Protein AF-A0A916NBC9-F1 (afdb_monomer)

pLDDT: mean 79.25, std 15.75, range [34.16, 98.25]

Radius of gyration: 15.05 Å; Cα contacts (8 Å, |Δi|>4): 132; chains: 1; bounding box: 38×33×36 Å

Mean predicted aligned error: 9.33 Å

Secondary structure (DSSP, 8-state):
-----TT----TTTS----GGGEEEEEEEEE-TTS-EEEEEEEEETTTS-SSGGGTS----S--GGGEEEEEEETTTTEEEEEEEPPP-

Nearest PDB structures (foldseek):
  6z69-assembly1_A  TM=6.527E-01  e=2.362E+00  Pseudonocardia thermophila
  1ryy-assembly2_F  TM=4.423E-01  e=1.421E+00  Acetobacter pasteurianus
  4pf1-assembly1_C  TM=4.124E-01  e=2.362E+00  Thaumarchaeota archaeon SCGC AB-539-E09
  1mpx-assembly1_D  TM=3.383E-01  e=2.644E+00  Xanthomonas citri
  2hdw-assembly1_A  TM=4.584E-01  e=7.727E+00  Pseudomonas aeruginosa

Sequence (89 aa):
MVNLPRNQVVNFSEIPTMQLDSYDRQYVAVINQQKEREVWVNCECRGKYDTDSYKYRLVDADDGGDCYFRVKVNLDKHKYHSLSVNGEA

Organism: NCBI:txid2822344

Solvent-accessible surface area (backbone atoms only — not comparable to full-atom values): 5676 Å² total; per-residue (Å²): 132,87,84,74,67,99,80,69,85,74,61,72,88,74,50,86,76,80,67,67,87,58,36,43,74,37,78,47,79,45,70,47,96,87,72,42,47,32,34,40,39,40,38,33,40,56,82,74,85,58,97,61,55,61,81,80,43,86,85,80,71,95,54,34,30,96,40,27,40,35,38,36,38,31,68,79,77,73,43,74,46,78,73,44,70,42,52,75,123

Structure (mmCIF, N/CA/C/O backbone):
data_AF-A0A916NBC9-F1
#
_entry.id   AF-A0A916NBC9-F1
#
loop_
_atom_site.group_PDB
_atom_site.id
_atom_site.type_symbol
_atom_site.label_atom_id
_atom_site.label_alt_id
_atom_site.label_comp_id
_atom_site.label_asym_id
_atom_site.label_entity_id
_atom_site.label_seq_id
_atom_site.pdbx_PDB_ins_code
_atom_site.Cartn_x
_atom_site.Cartn_y
_atom_site.Cartn_z
_atom_site.occupancy
_atom_site.B_iso_or_equiv
_atom_site.auth_seq_id
_atom_site.auth_comp_id
_atom_site.auth_asym_id
_atom_site.auth_atom_id
_atom_site.pdbx_PDB_model_num
ATOM 1 N N . MET A 1 1 ? -14.886 -4.946 -16.450 1.00 34.16 1 MET A N 1
ATOM 2 C CA . MET A 1 1 ? -15.612 -5.698 -15.399 1.00 34.16 1 MET A CA 1
ATOM 3 C C . MET A 1 1 ? -15.865 -7.103 -15.914 1.00 34.16 1 MET A C 1
ATOM 5 O O . MET A 1 1 ? -16.675 -7.257 -16.819 1.00 34.16 1 MET A O 1
ATOM 9 N N . VAL A 1 2 ? -15.154 -8.112 -15.406 1.00 37.81 2 VAL A N 1
ATOM 10 C CA . VAL A 1 2 ? -15.485 -9.508 -15.728 1.00 37.81 2 VAL A CA 1
ATOM 11 C C . VAL A 1 2 ? -16.698 -9.881 -14.885 1.00 37.81 2 VAL A C 1
ATOM 13 O O . VAL A 1 2 ? -16.631 -9.895 -13.658 1.00 37.81 2 VAL A O 1
ATOM 16 N N . ASN A 1 3 ? -17.832 -10.098 -15.544 1.00 36.91 3 ASN A N 1
ATOM 17 C CA . ASN A 1 3 ? -19.064 -10.505 -14.887 1.00 36.91 3 ASN A CA 1
ATOM 18 C C . ASN A 1 3 ? -18.998 -12.026 -14.689 1.00 36.91 3 ASN A C 1
ATOM 20 O O . ASN A 1 3 ? -19.297 -12.784 -15.609 1.00 36.91 3 ASN A O 1
ATOM 24 N N . LEU A 1 4 ? -18.527 -12.474 -13.524 1.00 48.28 4 LEU A N 1
ATOM 25 C CA . LEU A 1 4 ? -18.493 -13.899 -13.199 1.00 48.28 4 LEU A CA 1
ATOM 26 C C . LEU A 1 4 ? -19.912 -14.356 -12.809 1.00 48.28 4 LEU A C 1
ATOM 28 O O . LEU A 1 4 ? -20.505 -13.770 -11.896 1.00 48.28 4 LEU A O 1
ATOM 32 N N . PRO A 1 5 ? -20.493 -15.371 -13.475 1.00 43.38 5 PRO A N 1
ATOM 33 C CA . PRO A 1 5 ? -21.818 -15.866 -13.126 1.00 43.38 5 PRO A CA 1
ATOM 34 C C . PRO A 1 5 ? -21.816 -16.432 -11.698 1.00 43.38 5 PRO A C 1
ATOM 36 O O . PRO A 1 5 ? -20.935 -17.206 -11.321 1.00 43.38 5 PRO A O 1
ATOM 39 N N . ARG A 1 6 ? -22.827 -16.052 -10.898 1.00 52.09 6 ARG A N 1
ATOM 40 C CA . ARG A 1 6 ? -23.066 -16.541 -9.525 1.00 52.09 6 ARG A CA 1
ATOM 41 C C . ARG A 1 6 ? -23.454 -18.029 -9.534 1.00 52.09 6 ARG A C 1
ATOM 43 O O . ARG A 1 6 ? -24.624 -18.327 -9.336 1.00 52.09 6 ARG A O 1
ATOM 50 N N . ASN A 1 7 ? -22.518 -18.923 -9.861 1.00 53.19 7 ASN A N 1
ATOM 51 C CA . ASN A 1 7 ? -22.498 -20.364 -9.533 1.00 53.19 7 ASN A CA 1
ATOM 52 C C . ASN A 1 7 ? -21.424 -21.172 -10.292 1.00 53.19 7 ASN A C 1
ATOM 54 O O . ASN A 1 7 ? -21.548 -22.390 -10.414 1.00 53.19 7 ASN A O 1
ATOM 58 N N . GLN A 1 8 ? -20.354 -20.558 -10.804 1.00 60.53 8 GLN A N 1
ATOM 59 C CA . GLN A 1 8 ? -19.245 -21.366 -11.317 1.00 60.53 8 GLN A CA 1
ATOM 60 C C . GLN A 1 8 ? -18.410 -21.937 -10.166 1.00 60.53 8 GLN A C 1
ATOM 62 O O . GLN A 1 8 ? -17.896 -21.196 -9.329 1.00 60.53 8 GLN A O 1
ATOM 67 N N . VAL A 1 9 ? -18.251 -23.264 -10.156 1.00 62.12 9 VAL A N 1
ATOM 68 C CA . VAL A 1 9 ? -17.132 -23.920 -9.473 1.00 62.12 9 VAL A CA 1
ATOM 69 C C . VAL A 1 9 ? -15.880 -23.447 -10.197 1.00 62.12 9 VAL A C 1
ATOM 71 O O . VAL A 1 9 ? -15.623 -23.849 -11.328 1.00 62.12 9 VAL A O 1
ATOM 74 N N . VAL A 1 10 ? -15.159 -22.510 -9.590 1.00 62.03 10 VAL A N 1
ATOM 75 C CA . VAL A 1 10 ? -13.916 -22.009 -10.167 1.00 62.03 10 VAL A CA 1
ATOM 76 C C . VAL A 1 10 ? -12.830 -23.030 -9.856 1.00 62.03 10 VAL A C 1
ATOM 78 O O . VAL A 1 10 ? -12.488 -23.242 -8.692 1.00 62.03 10 VAL A O 1
ATOM 81 N N . ASN A 1 11 ? -12.292 -23.675 -10.888 1.00 61.47 11 ASN A N 1
ATOM 82 C CA . ASN A 1 11 ? -11.080 -24.467 -10.740 1.00 61.47 11 ASN A CA 1
ATOM 83 C C . ASN A 1 11 ? -9.922 -23.501 -10.494 1.00 61.47 11 ASN A C 1
ATOM 85 O O . ASN A 1 11 ? -9.451 -22.831 -11.408 1.00 61.47 11 ASN A O 1
ATOM 89 N N . PHE A 1 12 ? -9.462 -23.415 -9.245 1.00 64.38 12 PHE A N 1
ATOM 90 C CA . PHE A 1 12 ? -8.372 -22.514 -8.857 1.00 64.38 12 PHE A CA 1
ATOM 91 C C . PHE A 1 12 ? -7.067 -22.764 -9.632 1.00 64.38 12 PHE A C 1
ATOM 93 O O . PHE A 1 12 ? -6.251 -21.857 -9.735 1.00 64.38 12 PHE A O 1
ATOM 100 N N . SER A 1 13 ? -6.886 -23.956 -10.212 1.00 66.00 13 SER A N 1
ATOM 101 C CA . SER A 1 13 ? -5.760 -24.296 -11.094 1.00 66.00 13 SER A CA 1
ATOM 102 C C . SER A 1 13 ? -5.806 -23.617 -12.467 1.00 66.00 13 SER A C 1
ATOM 104 O O . SER A 1 13 ? -4.789 -23.570 -13.147 1.00 66.00 13 SER A O 1
ATOM 106 N N . GLU A 1 14 ? -6.971 -23.124 -12.890 1.00 67.31 14 GLU A N 1
ATOM 107 C CA . GLU A 1 14 ? -7.187 -22.453 -14.181 1.00 67.31 14 GLU A CA 1
ATOM 108 C C . GLU A 1 14 ? -7.235 -20.926 -14.039 1.00 67.31 14 GLU A C 1
ATOM 110 O O . GLU A 1 14 ? -7.280 -20.208 -15.037 1.00 67.31 14 GLU A O 1
ATOM 115 N N . ILE A 1 15 ? -7.214 -20.414 -12.804 1.00 63.47 15 ILE A N 1
ATOM 116 C CA . ILE A 1 15 ? -7.060 -18.985 -12.551 1.00 63.47 15 ILE A CA 1
ATOM 117 C C . ILE A 1 15 ? -5.577 -18.659 -12.748 1.00 63.47 15 ILE A C 1
ATOM 119 O O . ILE A 1 15 ? -4.749 -19.234 -12.037 1.00 63.47 15 ILE A O 1
ATOM 123 N N . PRO A 1 16 ? -5.217 -17.736 -13.657 1.00 62.25 16 PRO A N 1
ATOM 124 C CA . PRO A 1 16 ? -3.847 -17.259 -13.753 1.00 62.25 16 PRO A CA 1
ATOM 125 C C . PRO A 1 16 ? -3.418 -16.729 -12.383 1.00 62.25 16 PRO A C 1
ATOM 127 O O . PRO A 1 16 ? -3.970 -15.749 -11.875 1.00 62.25 16 PRO A O 1
ATOM 130 N N . THR A 1 17 ? -2.468 -17.409 -11.748 1.00 64.31 17 THR A N 1
ATOM 131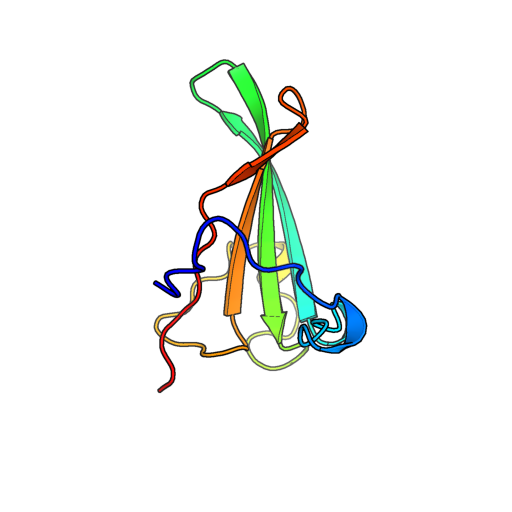 C CA . THR A 1 17 ? -1.891 -16.954 -10.490 1.00 64.31 17 THR A CA 1
ATOM 132 C C . THR A 1 17 ? -0.868 -15.879 -10.809 1.00 64.31 17 THR A C 1
ATOM 134 O O . THR A 1 17 ? 0.134 -16.113 -11.480 1.00 64.31 17 THR A O 1
ATOM 137 N N . MET A 1 18 ? -1.135 -14.664 -10.341 1.00 67.00 18 MET A N 1
ATOM 138 C CA . MET A 1 18 ? -0.177 -13.576 -10.450 1.00 67.00 18 MET A CA 1
ATOM 139 C C . MET A 1 18 ? 1.010 -13.872 -9.529 1.00 67.00 18 MET A C 1
ATOM 141 O O . MET A 1 18 ? 0.848 -13.979 -8.311 1.00 67.00 18 MET A O 1
ATOM 145 N N . GLN A 1 19 ? 2.204 -14.021 -10.104 1.00 78.19 19 GLN A N 1
ATOM 146 C CA . GLN A 1 19 ? 3.425 -14.176 -9.320 1.00 78.19 19 GLN A CA 1
ATOM 147 C C . GLN A 1 19 ? 3.835 -12.814 -8.769 1.00 78.19 19 GLN A C 1
ATOM 149 O O . GLN A 1 19 ? 4.409 -11.992 -9.468 1.00 78.19 19 GLN A O 1
ATOM 154 N N . LEU A 1 20 ? 3.538 -12.560 -7.496 1.00 80.25 20 LEU A N 1
ATOM 155 C CA . LEU A 1 20 ? 3.820 -11.261 -6.874 1.00 80.25 20 LEU A CA 1
ATOM 156 C C . LEU A 1 20 ? 5.320 -10.924 -6.797 1.00 80.25 20 LEU A C 1
ATOM 158 O O . LEU A 1 20 ? 5.664 -9.763 -6.598 1.00 80.25 20 LEU A O 1
ATOM 162 N N . ASP A 1 21 ? 6.206 -11.906 -6.975 1.00 84.62 21 ASP A N 1
ATOM 163 C CA . ASP A 1 21 ? 7.663 -11.719 -6.951 1.00 84.62 21 ASP A CA 1
ATOM 164 C C . ASP A 1 21 ? 8.199 -10.950 -8.171 1.00 84.62 21 ASP A C 1
ATOM 166 O O . ASP A 1 21 ? 9.312 -10.418 -8.126 1.00 84.62 21 ASP A O 1
ATOM 170 N N . SER A 1 22 ? 7.410 -10.851 -9.249 1.00 87.06 22 SER A N 1
ATOM 171 C CA . SER A 1 22 ? 7.735 -10.018 -10.413 1.00 87.06 22 SER A CA 1
ATOM 172 C C . SER A 1 22 ? 7.362 -8.544 -10.231 1.00 87.06 22 SER A C 1
ATOM 174 O O . SER A 1 22 ? 7.546 -7.761 -11.164 1.00 87.06 22 SER A O 1
ATOM 176 N N . TYR A 1 23 ? 6.860 -8.152 -9.055 1.00 87.69 23 TYR A N 1
ATOM 177 C CA . TYR A 1 23 ? 6.416 -6.791 -8.770 1.00 87.69 23 TYR A CA 1
ATOM 178 C C . TYR A 1 23 ? 7.215 -6.150 -7.633 1.00 87.69 23 TYR A C 1
ATOM 180 O O . TYR A 1 23 ? 7.438 -6.760 -6.582 1.00 87.69 23 TYR A O 1
ATOM 188 N N . ASP A 1 24 ? 7.576 -4.882 -7.814 1.00 87.44 24 ASP A N 1
ATOM 1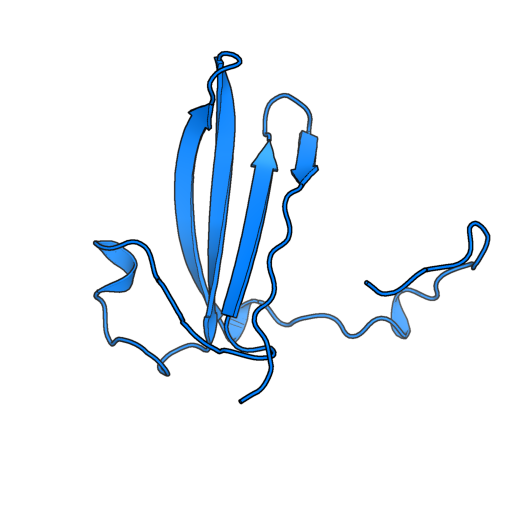89 C CA . ASP A 1 24 ? 7.903 -4.007 -6.695 1.00 87.44 24 ASP A CA 1
ATOM 190 C C . ASP A 1 24 ? 6.596 -3.615 -5.994 1.00 87.44 24 ASP A C 1
ATOM 192 O O . ASP A 1 24 ? 5.570 -3.346 -6.624 1.00 87.44 24 ASP A O 1
ATOM 196 N N . ARG A 1 25 ? 6.604 -3.676 -4.658 1.00 88.38 25 ARG A N 1
ATOM 197 C CA . ARG A 1 25 ? 5.399 -3.525 -3.833 1.00 88.38 25 ARG A CA 1
ATOM 198 C C . ARG A 1 25 ? 5.571 -2.388 -2.848 1.00 88.38 25 ARG A C 1
ATOM 200 O O . ARG A 1 25 ? 6.515 -2.376 -2.056 1.00 88.38 25 ARG A O 1
ATOM 207 N N . GLN A 1 26 ? 4.606 -1.483 -2.843 1.00 90.44 26 GLN A N 1
ATOM 208 C CA . GLN A 1 26 ? 4.494 -0.419 -1.861 1.00 90.44 26 GLN A CA 1
ATOM 209 C C . GLN A 1 26 ? 3.303 -0.697 -0.941 1.00 90.44 26 GLN A C 1
ATOM 211 O O . GLN A 1 26 ? 2.182 -0.899 -1.406 1.00 90.44 26 GLN A O 1
ATOM 216 N N . TYR A 1 27 ? 3.551 -0.674 0.370 1.00 92.88 27 TYR A N 1
ATOM 217 C CA . TYR A 1 27 ? 2.538 -0.855 1.408 1.00 92.88 27 TYR A CA 1
ATOM 218 C C . TYR A 1 27 ? 2.390 0.434 2.210 1.00 92.88 27 TYR A C 1
ATOM 220 O O . TYR A 1 27 ? 3.297 0.820 2.945 1.00 92.88 27 TYR A O 1
ATOM 228 N N . VAL A 1 28 ? 1.238 1.087 2.093 1.00 94.19 28 VAL A N 1
ATOM 229 C CA . VAL A 1 28 ? 0.951 2.336 2.806 1.00 94.19 28 VAL A CA 1
ATOM 230 C C . VAL A 1 28 ? -0.130 2.075 3.840 1.00 94.19 28 VAL A C 1
ATOM 232 O O . VAL A 1 28 ? -1.292 1.869 3.495 1.00 94.19 28 VAL A O 1
ATOM 235 N N . ALA A 1 29 ? 0.258 2.052 5.114 1.00 96.19 29 ALA A N 1
ATOM 236 C CA . ALA A 1 29 ? -0.676 1.903 6.222 1.00 96.19 29 ALA A CA 1
ATOM 237 C C . ALA A 1 29 ? -1.355 3.244 6.525 1.00 96.19 29 ALA A C 1
ATOM 239 O O . ALA A 1 29 ? -0.684 4.257 6.731 1.00 96.19 29 ALA A O 1
ATOM 240 N N . VAL A 1 30 ? -2.685 3.246 6.578 1.00 96.38 30 VAL A N 1
ATOM 241 C CA . VAL A 1 30 ? -3.500 4.431 6.853 1.00 96.38 30 VAL A CA 1
ATOM 242 C C . VAL A 1 30 ? -4.605 4.111 7.856 1.00 96.38 30 VAL A C 1
ATOM 244 O O . VAL A 1 30 ? -5.025 2.963 8.014 1.00 96.38 30 VAL A O 1
ATOM 247 N N . ILE A 1 31 ? -5.110 5.153 8.513 1.00 98.06 31 ILE A N 1
ATOM 248 C CA . ILE A 1 31 ? -6.389 5.109 9.221 1.00 98.06 31 ILE A CA 1
ATOM 249 C C . ILE A 1 31 ? -7.420 5.791 8.329 1.00 98.06 31 ILE A C 1
ATOM 251 O O . ILE A 1 31 ? -7.267 6.968 7.996 1.00 98.06 31 ILE A O 1
ATOM 255 N N . ASN A 1 32 ? -8.449 5.056 7.913 1.00 94.81 32 ASN A N 1
ATOM 256 C CA . ASN A 1 32 ? -9.472 5.602 7.027 1.00 94.81 32 ASN A CA 1
ATOM 257 C C . ASN A 1 32 ? -10.445 6.533 7.782 1.00 94.81 32 ASN A C 1
ATOM 259 O O . ASN A 1 32 ? -10.370 6.727 8.999 1.00 94.81 32 ASN A O 1
ATOM 263 N N . GLN A 1 33 ? -11.390 7.128 7.052 1.00 96.69 33 GLN A N 1
ATOM 264 C CA . GLN A 1 33 ? -12.374 8.054 7.626 1.00 96.69 33 GLN A CA 1
ATOM 265 C C . GLN A 1 33 ? -13.275 7.394 8.683 1.00 96.69 33 GLN A C 1
ATOM 267 O O . GLN A 1 33 ? -13.745 8.072 9.594 1.00 96.69 33 GLN A O 1
ATOM 272 N N . GLN A 1 34 ? -13.469 6.077 8.597 1.00 97.44 34 GLN A N 1
ATOM 273 C CA . GLN A 1 34 ? -14.221 5.266 9.555 1.00 97.44 34 GLN A CA 1
ATOM 274 C C . GLN A 1 34 ? -13.378 4.827 10.765 1.00 97.44 34 GLN A C 1
ATOM 276 O O . GLN A 1 34 ? -13.869 4.069 11.594 1.00 97.44 34 GLN A O 1
ATOM 281 N N . LYS A 1 35 ? -12.140 5.326 10.904 1.00 98.12 35 LYS A N 1
ATOM 282 C CA . LYS A 1 35 ? -11.179 4.960 11.962 1.00 98.12 35 LYS A CA 1
ATOM 283 C C . LYS A 1 35 ? -10.690 3.511 11.901 1.00 98.12 35 LYS A C 1
ATOM 285 O O . LYS A 1 35 ? -10.194 2.994 12.896 1.00 98.12 35 LYS A O 1
ATOM 290 N N . GLU A 1 36 ? -10.771 2.888 10.733 1.00 98.25 36 GLU A N 1
ATOM 291 C CA . GLU A 1 36 ? -10.305 1.521 10.514 1.00 98.25 36 GLU A CA 1
ATOM 292 C C . GLU A 1 36 ? -8.888 1.517 9.935 1.00 98.25 36 GLU A C 1
ATOM 294 O O . GLU A 1 36 ? -8.491 2.426 9.198 1.00 98.25 36 GLU A O 1
ATOM 299 N N . ARG A 1 37 ? -8.133 0.467 10.252 1.00 98.19 37 ARG A N 1
ATOM 300 C CA . ARG A 1 37 ? -6.795 0.204 9.725 1.00 98.19 37 ARG A CA 1
ATOM 301 C C . ARG A 1 37 ? -6.905 -0.342 8.308 1.00 98.19 37 ARG A C 1
ATOM 303 O O . ARG A 1 37 ? -7.471 -1.412 8.078 1.00 98.19 37 ARG A O 1
ATOM 310 N N . GLU A 1 38 ? -6.316 0.37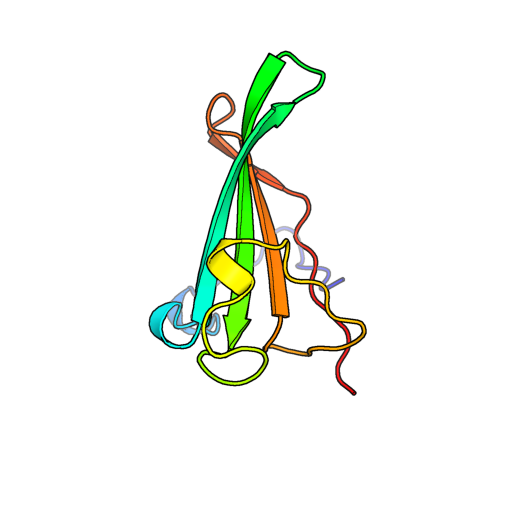5 7.364 1.00 97.75 38 GLU A N 1
ATOM 311 C CA . GLU A 1 38 ? -6.291 0.013 5.951 1.00 97.75 38 GLU A CA 1
ATOM 312 C C . GLU A 1 38 ? -4.847 0.034 5.438 1.00 97.75 38 GLU A C 1
ATOM 314 O O . GLU A 1 38 ? -4.041 0.869 5.846 1.00 97.75 38 GLU A O 1
ATOM 319 N N . VAL A 1 39 ? -4.509 -0.893 4.547 1.00 97.19 39 VAL A N 1
ATOM 320 C CA . VAL A 1 39 ? -3.232 -0.911 3.830 1.00 97.19 39 VAL A CA 1
ATOM 321 C C . VAL A 1 39 ? -3.519 -0.728 2.350 1.00 97.19 39 VAL A C 1
ATOM 323 O O . VAL A 1 39 ? -4.277 -1.502 1.761 1.00 97.19 39 VAL A O 1
ATOM 326 N N . TRP A 1 40 ? -2.922 0.292 1.744 1.00 94.69 40 TRP A N 1
ATOM 327 C CA . TRP A 1 40 ? -2.909 0.445 0.293 1.00 94.69 40 TRP A CA 1
ATOM 328 C C . TRP A 1 40 ? -1.714 -0.325 -0.240 1.00 94.69 40 TRP A C 1
ATOM 330 O O . TRP A 1 40 ? -0.577 -0.047 0.142 1.00 94.69 40 TRP A O 1
ATOM 340 N N . VAL A 1 41 ? -1.987 -1.312 -1.083 1.00 92.81 41 VAL A N 1
ATOM 341 C CA . VAL A 1 41 ? -0.974 -2.123 -1.745 1.00 92.81 41 VAL A CA 1
ATOM 342 C C . VAL A 1 41 ? -0.910 -1.659 -3.190 1.00 92.81 41 VAL A C 1
ATOM 344 O O . VAL A 1 41 ? -1.867 -1.864 -3.938 1.00 92.81 41 VAL A O 1
ATOM 347 N N . ASN A 1 42 ? 0.192 -1.011 -3.555 1.00 90.06 42 ASN A N 1
ATOM 348 C CA . ASN A 1 42 ? 0.505 -0.679 -4.942 1.00 90.06 42 ASN A CA 1
ATOM 349 C C . ASN A 1 42 ? 1.543 -1.677 -5.442 1.00 90.06 42 ASN A C 1
ATOM 351 O O . ASN A 1 42 ? 2.526 -1.937 -4.744 1.00 90.06 42 ASN A O 1
ATOM 355 N N . CYS A 1 43 ? 1.320 -2.215 -6.631 1.00 88.81 43 CYS A N 1
ATOM 356 C CA . CYS A 1 43 ? 2.228 -3.138 -7.286 1.00 88.81 43 CYS A CA 1
ATOM 357 C C . CYS A 1 43 ? 2.575 -2.589 -8.663 1.00 88.81 43 CYS A C 1
ATOM 359 O O . CYS A 1 43 ? 1.677 -2.205 -9.413 1.00 88.81 43 CYS A O 1
ATOM 361 N N . GLU A 1 44 ? 3.859 -2.598 -8.994 1.00 86.69 44 GLU A N 1
ATOM 362 C CA . GLU A 1 44 ? 4.373 -2.240 -10.314 1.00 86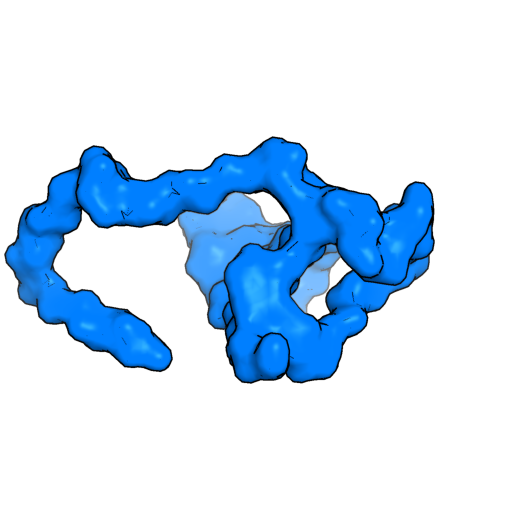.69 44 GLU A CA 1
ATOM 363 C C . GLU A 1 44 ? 5.367 -3.302 -10.795 1.00 86.69 44 GLU A C 1
ATOM 365 O O . GLU A 1 44 ? 6.003 -3.938 -9.952 1.00 86.69 44 GLU A O 1
ATOM 370 N N . CYS A 1 45 ? 5.515 -3.549 -12.103 1.00 86.75 45 CYS A N 1
ATOM 371 C CA . CYS A 1 45 ? 6.525 -4.521 -12.533 1.00 86.75 45 CYS A CA 1
ATOM 372 C C . CYS A 1 45 ? 7.903 -4.093 -12.053 1.00 86.75 45 CYS A C 1
ATOM 374 O O . CYS A 1 45 ? 8.336 -2.951 -12.242 1.00 86.75 45 CYS A O 1
ATOM 376 N N . ARG A 1 46 ? 8.625 -5.069 -11.520 1.00 85.94 46 ARG A N 1
ATOM 377 C CA . ARG A 1 46 ? 9.952 -4.853 -10.981 1.00 85.94 46 ARG A CA 1
ATOM 378 C C . ARG A 1 46 ? 10.895 -4.265 -12.028 1.00 85.94 46 ARG A C 1
ATOM 380 O O . ARG A 1 46 ? 11.069 -4.833 -13.106 1.00 85.94 46 ARG A O 1
ATOM 387 N N . GLY A 1 47 ? 11.527 -3.143 -11.690 1.00 79.75 47 GLY A N 1
ATOM 388 C CA . GLY A 1 47 ? 12.542 -2.497 -12.527 1.00 79.75 47 GLY A CA 1
ATOM 389 C C . GLY A 1 47 ? 12.033 -1.797 -13.795 1.00 79.75 47 GLY A C 1
ATOM 390 O O . GLY A 1 47 ? 12.859 -1.427 -14.629 1.00 79.75 47 GLY A O 1
ATOM 391 N N . LYS A 1 48 ? 10.715 -1.606 -13.967 1.00 75.81 48 LYS A N 1
ATOM 392 C CA . LYS A 1 48 ? 10.163 -0.901 -15.140 1.00 75.81 48 LYS A CA 1
ATOM 393 C C . LYS A 1 48 ? 10.092 0.619 -14.994 1.00 75.81 48 LYS A C 1
ATOM 395 O O . LYS A 1 48 ? 10.321 1.306 -15.986 1.00 75.81 48 LYS A O 1
ATOM 400 N N . TYR A 1 49 ? 9.741 1.133 -13.816 1.00 70.06 49 TYR A N 1
ATOM 401 C CA . TYR A 1 49 ? 9.321 2.535 -13.682 1.00 70.06 49 TYR A CA 1
ATOM 402 C C . TYR A 1 49 ? 10.224 3.385 -12.776 1.00 70.06 49 TYR A C 1
ATOM 404 O O . TYR A 1 49 ? 10.341 4.582 -13.024 1.00 70.06 49 TYR A O 1
ATOM 412 N N . ASP A 1 50 ? 10.943 2.806 -11.803 1.00 65.69 50 ASP A N 1
ATOM 413 C CA . ASP A 1 50 ? 11.945 3.542 -11.018 1.00 65.69 50 ASP A CA 1
ATOM 414 C C . ASP A 1 50 ? 12.947 2.607 -10.312 1.00 65.69 50 ASP A C 1
ATOM 416 O O . ASP A 1 50 ? 12.619 1.476 -9.961 1.00 65.69 50 ASP A O 1
ATOM 420 N N . THR A 1 51 ? 14.175 3.076 -10.076 1.00 67.81 51 THR A N 1
ATOM 421 C CA . THR A 1 51 ? 15.216 2.326 -9.357 1.00 67.81 51 THR A CA 1
ATOM 422 C C . THR A 1 51 ? 15.122 2.417 -7.836 1.00 67.81 51 THR A C 1
ATOM 424 O O . THR A 1 51 ? 15.796 1.632 -7.187 1.00 67.81 51 THR A O 1
ATOM 427 N N . ASP A 1 52 ? 14.328 3.332 -7.257 1.00 74.38 52 ASP A N 1
ATOM 428 C CA . ASP A 1 52 ? 14.080 3.377 -5.798 1.00 74.38 52 ASP A CA 1
ATOM 429 C C . ASP A 1 52 ? 12.964 4.350 -5.355 1.00 74.38 52 ASP A C 1
ATOM 431 O O . ASP A 1 52 ? 12.575 4.344 -4.181 1.00 74.38 52 ASP A O 1
ATOM 435 N N . SER A 1 53 ? 12.437 5.218 -6.232 1.00 77.81 53 SER A N 1
ATOM 436 C CA . SER A 1 53 ? 11.538 6.293 -5.774 1.00 77.81 53 SER A CA 1
ATOM 437 C C . SER A 1 53 ? 10.183 5.818 -5.242 1.00 77.81 53 SER A C 1
ATOM 439 O O . SER A 1 53 ? 9.594 6.511 -4.405 1.00 77.81 53 SER A O 1
ATOM 441 N N . TYR A 1 54 ? 9.748 4.610 -5.614 1.00 79.44 54 TYR A N 1
ATOM 442 C CA . TYR A 1 54 ? 8.561 3.944 -5.069 1.00 79.44 54 TYR A CA 1
ATOM 443 C C . TYR A 1 54 ? 8.614 3.789 -3.538 1.00 79.44 54 TYR A C 1
ATOM 44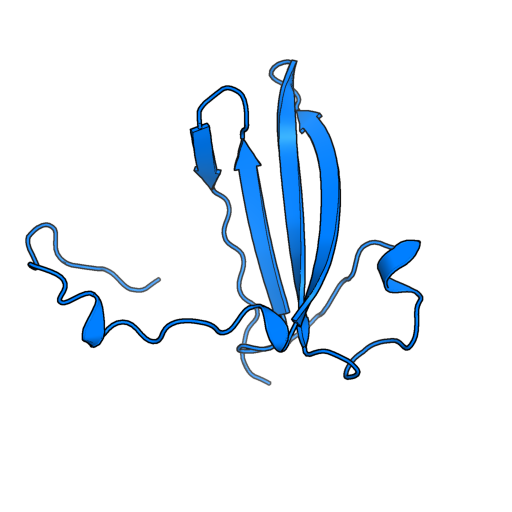5 O O . TYR A 1 54 ? 7.591 3.610 -2.882 1.00 79.44 54 TYR A O 1
ATOM 453 N N . LYS A 1 55 ? 9.797 3.887 -2.917 1.00 81.88 55 LYS A N 1
ATOM 454 C CA . LYS A 1 55 ? 9.949 3.884 -1.452 1.00 81.88 55 LYS A CA 1
ATOM 455 C C . LYS A 1 55 ? 9.513 5.196 -0.797 1.00 81.88 55 LYS A C 1
ATOM 457 O O . LYS A 1 55 ? 9.197 5.206 0.390 1.00 81.88 55 LYS A O 1
ATOM 462 N N . TYR A 1 56 ? 9.506 6.296 -1.548 1.00 84.25 56 TYR A N 1
ATOM 463 C CA . TYR A 1 56 ? 9.327 7.654 -1.022 1.00 84.25 56 TYR A CA 1
ATOM 464 C C . TYR A 1 56 ? 8.138 8.401 -1.631 1.00 84.25 56 TYR A C 1
ATOM 466 O O . TYR A 1 56 ? 7.740 9.442 -1.108 1.00 84.25 56 TYR A O 1
ATOM 474 N N . ARG A 1 57 ? 7.581 7.909 -2.740 1.00 84.25 57 ARG A N 1
ATOM 475 C CA . ARG A 1 57 ? 6.486 8.548 -3.477 1.00 84.25 57 ARG A CA 1
ATOM 476 C C . ARG A 1 57 ? 5.438 7.508 -3.828 1.00 84.25 57 ARG A C 1
ATOM 478 O O . ARG A 1 57 ? 5.782 6.367 -4.121 1.00 84.25 57 ARG A O 1
ATOM 485 N N . LEU A 1 58 ? 4.163 7.889 -3.784 1.00 84.00 58 LEU A N 1
ATOM 486 C CA . LEU A 1 58 ? 3.105 7.017 -4.289 1.00 84.00 58 LEU A CA 1
ATOM 487 C C . LEU A 1 58 ? 3.329 6.809 -5.784 1.00 84.00 58 LEU A C 1
ATOM 489 O O . LEU A 1 58 ? 3.467 7.785 -6.519 1.00 84.00 58 LEU A O 1
ATOM 493 N N . VAL A 1 59 ? 3.379 5.547 -6.199 1.00 75.69 59 VAL A N 1
ATOM 494 C CA . VAL A 1 59 ? 3.490 5.194 -7.613 1.00 75.69 59 VAL A CA 1
ATOM 495 C C . VAL A 1 59 ? 2.189 5.589 -8.300 1.00 75.69 59 VAL A C 1
ATOM 497 O O . VAL A 1 59 ? 1.107 5.179 -7.859 1.00 75.69 59 VAL A O 1
ATOM 500 N N . ASP A 1 60 ? 2.309 6.372 -9.363 1.00 72.81 60 ASP A N 1
ATOM 501 C CA . ASP A 1 60 ? 1.212 6.798 -10.222 1.00 72.81 60 ASP A CA 1
ATOM 502 C C . ASP A 1 60 ? 1.550 6.411 -11.662 1.00 72.81 60 ASP A C 1
ATOM 504 O O . ASP A 1 60 ? 2.703 6.534 -12.078 1.00 72.81 60 ASP A O 1
ATOM 508 N N . ALA A 1 61 ? 0.572 5.887 -12.390 1.00 71.56 61 ALA A N 1
ATOM 509 C CA . ALA A 1 61 ? 0.757 5.388 -13.745 1.00 71.56 61 ALA A CA 1
ATOM 510 C C . ALA A 1 61 ? -0.491 5.706 -14.570 1.00 71.56 61 ALA A C 1
ATOM 512 O O . ALA A 1 61 ? -1.597 5.349 -14.160 1.00 71.56 61 ALA A O 1
ATOM 513 N N . ASP A 1 62 ? -0.295 6.347 -15.723 1.00 67.56 62 ASP A N 1
ATOM 514 C CA . ASP A 1 62 ? -1.383 6.729 -16.634 1.00 67.56 62 ASP A CA 1
ATOM 515 C C . ASP A 1 62 ? -1.952 5.509 -17.382 1.00 67.56 62 ASP A C 1
ATOM 517 O O . ASP A 1 62 ? -3.163 5.387 -17.542 1.00 67.56 62 ASP A O 1
ATOM 521 N N . ASP A 1 63 ? -1.078 4.566 -17.743 1.00 65.62 63 ASP A N 1
ATOM 522 C CA . ASP A 1 63 ? -1.380 3.262 -18.340 1.00 65.62 63 ASP A CA 1
ATOM 523 C C . ASP A 1 63 ? -0.463 2.197 -17.728 1.00 65.62 63 ASP A C 1
ATOM 525 O O . ASP A 1 63 ? 0.540 2.521 -17.084 1.00 65.62 63 ASP A O 1
ATOM 529 N N . GLY A 1 64 ? -0.797 0.913 -17.862 1.00 64.38 64 GLY A N 1
ATOM 530 C CA . GLY A 1 64 ? 0.016 -0.102 -17.193 1.00 64.38 64 GLY A CA 1
ATOM 531 C C . GLY A 1 64 ? -0.347 -1.558 -17.399 1.00 64.38 64 GLY A C 1
ATOM 532 O O . GLY A 1 64 ? 0.434 -2.385 -16.957 1.00 64.38 64 GLY A O 1
ATOM 533 N N . GLY A 1 65 ? -1.462 -1.899 -18.042 1.00 76.31 65 GLY A N 1
ATOM 534 C CA . GLY A 1 65 ? -1.859 -3.288 -18.284 1.00 76.31 65 GLY A CA 1
ATOM 535 C C . GLY A 1 65 ? -1.77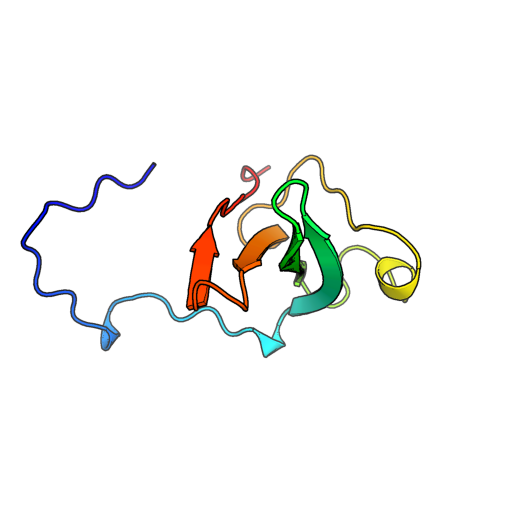2 -4.156 -17.025 1.00 76.31 65 GLY A C 1
ATOM 536 O O . GLY A 1 65 ? -2.208 -3.766 -15.938 1.00 76.31 65 GLY A O 1
ATOM 537 N N . ASP A 1 66 ? -1.138 -5.318 -17.155 1.00 77.94 66 ASP A N 1
ATOM 538 C CA . ASP A 1 66 ? -0.806 -6.221 -16.044 1.00 77.94 66 ASP A CA 1
ATOM 539 C C . ASP A 1 66 ? 0.304 -5.709 -15.103 1.00 77.94 66 ASP A C 1
ATOM 541 O O . ASP A 1 66 ? 0.554 -6.292 -14.046 1.00 77.94 66 ASP A O 1
ATOM 545 N N . CYS A 1 67 ? 0.959 -4.614 -15.468 1.00 81.50 67 CYS A N 1
ATOM 546 C CA . CYS A 1 67 ? 2.182 -4.106 -14.874 1.00 81.50 67 CYS A CA 1
ATOM 547 C C . CYS A 1 67 ? 1.954 -3.063 -13.782 1.00 81.50 67 CYS A C 1
ATOM 549 O O . CYS A 1 67 ? 2.898 -2.731 -13.072 1.00 81.50 67 CYS A O 1
ATOM 551 N N . TYR A 1 68 ? 0.723 -2.569 -13.619 1.00 86.19 68 TYR A N 1
ATOM 552 C CA . TYR A 1 68 ? 0.338 -1.720 -12.497 1.00 86.19 68 TYR A CA 1
ATOM 553 C C . TYR A 1 68 ? -1.054 -2.073 -11.980 1.00 86.19 68 TYR A C 1
ATOM 555 O O . TYR A 1 68 ? -2.045 -2.050 -12.714 1.00 86.19 68 TYR A O 1
ATOM 563 N N . PHE A 1 69 ? -1.144 -2.341 -10.680 1.00 87.75 69 PHE A N 1
ATOM 564 C CA . PHE A 1 69 ? -2.427 -2.491 -10.004 1.00 87.75 69 PHE A CA 1
ATOM 565 C C . PHE A 1 69 ? -2.360 -2.027 -8.552 1.00 87.75 69 PHE A C 1
ATOM 567 O O . PHE A 1 69 ? -1.313 -2.035 -7.899 1.00 87.75 69 PHE A O 1
ATOM 574 N N . ARG A 1 70 ? -3.524 -1.648 -8.023 1.00 89.19 70 ARG A N 1
ATOM 575 C CA . ARG A 1 70 ? -3.700 -1.204 -6.639 1.00 89.19 70 ARG A CA 1
ATOM 576 C C . ARG A 1 70 ? -4.852 -1.942 -5.985 1.00 89.19 70 ARG A C 1
ATOM 578 O O . ARG A 1 70 ? -5.925 -2.065 -6.567 1.00 89.19 70 ARG A O 1
ATOM 585 N N . VAL A 1 71 ? -4.667 -2.359 -4.738 1.00 92.69 71 VAL A N 1
ATOM 586 C CA . VAL A 1 71 ? -5.737 -2.914 -3.902 1.00 92.69 71 VAL A C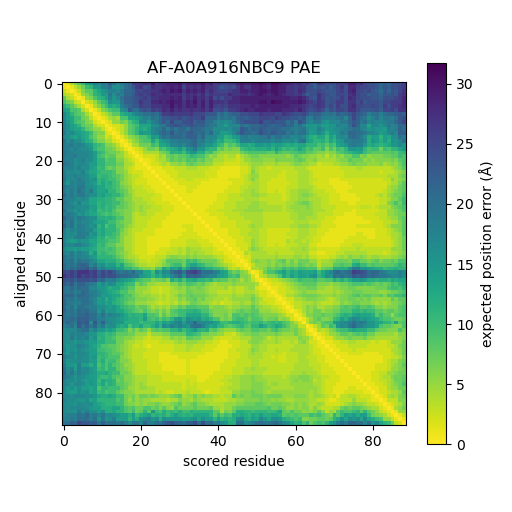A 1
ATOM 587 C C . VAL A 1 71 ? -5.682 -2.322 -2.500 1.00 92.69 71 VAL A C 1
ATOM 589 O O . VAL A 1 71 ? -4.612 -2.032 -1.967 1.00 92.69 71 VAL A O 1
ATOM 592 N N . LYS A 1 72 ? -6.851 -2.138 -1.885 1.00 94.81 72 LYS A N 1
ATOM 593 C CA . LYS A 1 72 ? -6.966 -1.742 -0.481 1.00 94.81 72 LYS A CA 1
ATOM 594 C C . LYS A 1 72 ? -7.341 -2.948 0.361 1.00 94.81 72 LYS A C 1
ATOM 596 O O . LYS A 1 72 ? -8.269 -3.680 0.016 1.00 94.81 72 LYS A O 1
ATOM 601 N N . VAL A 1 73 ? -6.631 -3.144 1.466 1.00 96.44 73 VAL A N 1
ATOM 602 C CA . VAL A 1 73 ? -6.890 -4.213 2.432 1.00 96.44 73 VAL A CA 1
ATOM 603 C C . VAL A 1 73 ? -7.279 -3.586 3.760 1.00 96.44 73 VAL A C 1
ATOM 605 O O . VAL A 1 73 ? -6.472 -2.920 4.400 1.00 96.44 73 VAL A O 1
ATOM 608 N N . ASN A 1 74 ? -8.513 -3.815 4.188 1.00 97.19 74 ASN A N 1
ATOM 609 C CA . ASN A 1 74 ? -8.999 -3.406 5.494 1.00 97.19 74 ASN A CA 1
ATOM 610 C C . ASN A 1 74 ? -8.700 -4.510 6.517 1.00 97.19 74 ASN A C 1
ATOM 612 O O . ASN A 1 74 ? -9.220 -5.627 6.407 1.00 97.19 74 ASN A O 1
ATOM 616 N N . LEU A 1 75 ? -7.851 -4.198 7.497 1.00 97.00 75 LEU A N 1
ATOM 617 C CA . LEU A 1 75 ? -7.356 -5.161 8.481 1.00 97.00 75 LEU A CA 1
ATOM 618 C C . LEU A 1 75 ? -8.370 -5.449 9.591 1.00 97.00 75 LEU A C 1
ATOM 620 O O . LEU A 1 75 ? -8.332 -6.529 10.166 1.00 97.00 75 LEU A O 1
ATOM 624 N N . ASP A 1 76 ? -9.278 -4.515 9.876 1.00 97.31 76 ASP A N 1
ATOM 625 C CA . ASP A 1 76 ? -10.304 -4.690 10.914 1.00 97.31 76 ASP A CA 1
ATOM 626 C C . ASP A 1 76 ? -11.480 -5.528 10.409 1.00 97.31 76 ASP A C 1
ATOM 628 O O . ASP A 1 76 ? -12.037 -6.354 11.126 1.00 97.31 76 ASP A O 1
ATOM 632 N N . LYS A 1 77 ? -11.846 -5.340 9.139 1.00 95.88 77 LYS A N 1
ATOM 633 C CA . LYS A 1 77 ? -12.930 -6.078 8.484 1.00 95.88 77 LYS A CA 1
ATOM 634 C C . LYS A 1 77 ? -12.472 -7.379 7.840 1.00 95.88 77 LYS A C 1
ATOM 636 O O . LYS A 1 77 ? -13.331 -8.137 7.393 1.00 95.88 77 LYS A O 1
ATOM 641 N N . HIS A 1 78 ? -11.162 -7.609 7.739 1.00 93.31 78 HIS A N 1
ATOM 642 C CA . HIS A 1 78 ? -10.568 -8.726 7.001 1.00 93.31 78 HIS A CA 1
ATOM 643 C C . HIS A 1 78 ? -11.082 -8.814 5.553 1.00 93.31 78 HIS A C 1
ATOM 645 O O . HIS A 1 78 ? -11.471 -9.877 5.070 1.00 93.31 78 HIS A O 1
ATOM 651 N N . LYS A 1 79 ? -11.129 -7.670 4.858 1.00 92.69 79 LYS A N 1
ATOM 652 C CA . LYS A 1 79 ? -11.649 -7.569 3.486 1.00 92.69 79 LYS A CA 1
ATOM 653 C C . LYS A 1 79 ? -10.702 -6.793 2.590 1.00 92.69 79 LYS A C 1
ATOM 655 O O . LYS A 1 79 ? -10.134 -5.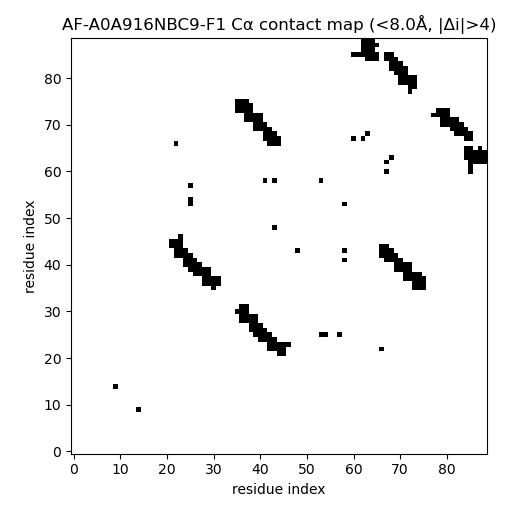788 3.006 1.00 92.69 79 LYS A O 1
ATOM 660 N N . TYR A 1 80 ? -10.611 -7.218 1.336 1.00 92.19 80 TYR A N 1
ATOM 661 C CA . TYR A 1 80 ? -10.022 -6.426 0.264 1.00 92.19 80 TYR A CA 1
ATOM 662 C C . TYR A 1 80 ? -11.121 -5.687 -0.509 1.00 92.19 80 TYR A C 1
ATOM 664 O O . TYR A 1 80 ? -12.259 -6.155 -0.591 1.00 92.19 80 TYR A O 1
ATOM 672 N N . HIS A 1 81 ? -10.798 -4.523 -1.062 1.00 90.06 81 HIS A N 1
ATOM 673 C CA . HIS A 1 81 ? -11.709 -3.739 -1.893 1.00 90.06 81 HIS A CA 1
ATOM 674 C C . HIS A 1 81 ? -10.946 -2.772 -2.803 1.00 90.06 81 HIS A C 1
ATOM 676 O O . HIS A 1 81 ? -9.725 -2.637 -2.716 1.00 90.06 81 HIS A O 1
ATOM 682 N N . SER A 1 82 ? -11.696 -2.082 -3.669 1.00 86.69 82 SER A N 1
ATOM 683 C CA . SER A 1 82 ? -11.176 -1.015 -4.532 1.00 86.69 82 SER A CA 1
ATOM 684 C C . SER A 1 82 ? -9.975 -1.459 -5.375 1.00 86.69 82 SER A C 1
ATOM 686 O O . SER A 1 82 ? -8.992 -0.729 -5.470 1.00 86.69 82 SER A O 1
ATOM 688 N N . LEU A 1 83 ? -10.060 -2.662 -5.958 1.00 85.44 83 LEU A N 1
ATOM 689 C CA . LEU A 1 83 ? -9.091 -3.119 -6.950 1.00 85.44 83 LEU A CA 1
ATOM 690 C C . LEU A 1 83 ? -9.138 -2.173 -8.154 1.00 85.44 83 LEU A C 1
ATOM 692 O O . LEU A 1 83 ? -10.188 -2.024 -8.779 1.00 85.44 83 LEU A O 1
ATOM 696 N N . SER A 1 84 ? -8.001 -1.560 -8.455 1.00 82.81 84 SER A N 1
ATOM 697 C CA . SER A 1 84 ? -7.781 -0.734 -9.635 1.00 82.81 84 SER A CA 1
ATOM 698 C C . SER A 1 84 ? -6.727 -1.409 -10.497 1.00 82.81 84 SER A C 1
ATOM 700 O O . SER A 1 84 ? -5.648 -1.734 -10.002 1.00 82.81 84 SER A O 1
ATOM 702 N N . VAL A 1 85 ? -7.058 -1.622 -11.764 1.00 78.88 85 VAL A N 1
ATOM 703 C CA . VAL A 1 85 ? -6.154 -2.123 -12.803 1.00 78.88 85 VAL A CA 1
ATOM 704 C C . VAL A 1 85 ? -6.112 -1.076 -13.904 1.00 78.88 85 VAL A C 1
ATOM 706 O O . VAL A 1 85 ? -7.155 -0.493 -14.220 1.00 78.88 85 VAL A O 1
ATOM 709 N N . ASN A 1 86 ? -4.928 -0.806 -14.440 1.00 75.38 86 ASN A N 1
ATOM 710 C CA . ASN A 1 86 ? -4.786 0.162 -15.521 1.00 75.38 86 ASN A CA 1
ATOM 711 C C . ASN A 1 86 ? -5.177 -0.459 -16.871 1.00 75.38 86 ASN A C 1
ATOM 713 O O . ASN A 1 86 ? -5.286 -1.680 -17.005 1.00 75.38 86 ASN A O 1
ATOM 717 N N . GLY A 1 87 ? -5.429 0.397 -17.864 1.00 69.69 87 GLY A N 1
ATOM 718 C CA . GLY A 1 87 ? -5.596 -0.031 -19.251 1.00 69.69 87 GLY A CA 1
ATOM 719 C C . GLY A 1 87 ? -4.275 -0.514 -19.853 1.00 69.69 87 GLY A C 1
ATOM 720 O O . GLY A 1 87 ? -3.197 -0.177 -19.360 1.00 69.69 87 GLY A O 1
ATOM 721 N N . GLU A 1 88 ? -4.367 -1.330 -20.900 1.00 61.03 88 GLU A N 1
ATOM 722 C CA . GLU A 1 88 ? -3.238 -1.650 -21.783 1.00 61.03 88 GLU A CA 1
ATOM 723 C C . GLU A 1 88 ? -3.005 -0.458 -22.728 1.00 61.03 88 GLU A C 1
ATOM 725 O O . GLU A 1 88 ? -3.976 0.052 -23.296 1.00 61.03 88 GLU A O 1
ATOM 730 N N . ALA A 1 89 ? -1.744 -0.054 -22.908 1.00 59.12 89 ALA A N 1
ATOM 731 C CA . ALA A 1 89 ? -1.316 0.952 -23.884 1.00 59.12 89 ALA A CA 1
ATOM 732 C C . ALA A 1 89 ? -0.402 0.342 -24.945 1.00 59.12 89 ALA A C 1
ATOM 734 O O . ALA A 1 89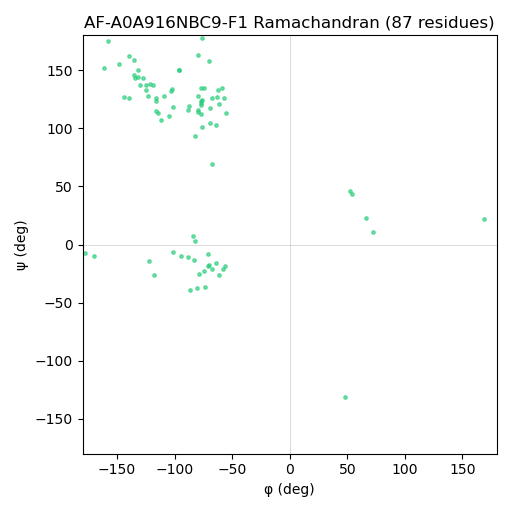 ? 0.469 -0.476 -24.566 1.00 59.12 89 ALA A O 1
#

Foldseek 3Di:
DPDDPVDDPDPPVPPPDDPQVQWDWDWDWDQDPVRFTKIKIKTFGPPDPDPPCVPPDPDDDQAHAVGIWIWMATPVVRDIDDIDHGHHD